Protein AF-A0A2H0XXY2-F1 (afdb_monomer)

Radius of gyration: 22.47 Å; Cα contacts (8 Å, |Δi|>4): 94; chains: 1; bounding box: 32×39×67 Å

pLDDT: mean 83.32, std 16.48, range [35.38, 96.38]

Mean predicted aligned error: 10.63 Å

Sequence (61 aa):
MNYQDSENNSIDSDKGFGALVGGGFSFDLGGTRILLNLNYSFRKVEDDDYQIIGFSVGGLF

Solvent-accessible surface area (backbone atoms only — not comparable to full-atom values): 3910 Å² total; per-residue (Å²): 139,85,85,80,79,78,73,79,74,73,78,79,72,86,70,57,55,70,53,76,52,70,53,71,53,74,47,78,70,89,74,39,34,41,38,40,37,44,36,41,36,43,37,37,46,78,93,46,81,46,79,46,82,46,76,49,78,50,75,49,114

Nearest PDB structures (foldseek):
  8rkh-assembly1_B  TM=7.301E-01  e=1.187E-01  Mus musculus
  5ohl-assembly1_A-2  TM=7.332E-01  e=2.209E-01  synthetic construct
  3ksp-assembly1_A-2  TM=5.800E-01  e=1.386E-01  Exiguobacterium sibiricum 255-15
  8rkf-assembly1_A  TM=5.032E-01  e=8.049E-02  Homo sapiens
  8gtn-assembly1_A  TM=4.802E-01  e=3.013E-01  Homo sapiens

Structure (mmCIF, N/CA/C/O backbone):
data_AF-A0A2H0XXY2-F1
#
_entry.id   AF-A0A2H0XXY2-F1
#
loop_
_atom_site.group_PDB
_atom_site.id
_atom_site.type_symbol
_atom_site.label_atom_id
_atom_site.label_alt_id
_atom_site.label_comp_id
_atom_site.label_asym_id
_atom_site.label_entity_id
_atom_site.label_seq_id
_atom_site.pdbx_PDB_ins_code
_atom_site.Cartn_x
_atom_site.Cartn_y
_atom_site.Cartn_z
_atom_site.occupancy
_atom_site.B_iso_or_equiv
_atom_site.auth_seq_id
_atom_site.auth_comp_id
_atom_site.auth_asym_id
_atom_site.auth_atom_id
_atom_site.pdbx_PDB_model_num
ATOM 1 N N . MET A 1 1 ? 8.909 33.821 -47.822 1.00 38.75 1 MET A N 1
ATOM 2 C CA . MET A 1 1 ? 9.047 32.350 -47.814 1.00 38.75 1 MET A CA 1
ATOM 3 C C . MET A 1 1 ? 8.853 31.902 -46.377 1.00 38.75 1 MET A C 1
ATOM 5 O O . MET A 1 1 ? 9.720 32.179 -45.563 1.00 38.75 1 MET A O 1
ATOM 9 N N . ASN A 1 2 ? 7.680 31.354 -46.053 1.00 35.38 2 ASN A N 1
ATOM 10 C CA . ASN A 1 2 ? 7.392 30.773 -44.740 1.00 35.38 2 ASN A CA 1
ATOM 11 C C . ASN A 1 2 ? 7.722 29.283 -44.822 1.00 35.38 2 ASN A C 1
ATOM 13 O O . ASN A 1 2 ? 7.083 28.570 -45.593 1.00 35.38 2 ASN A O 1
ATOM 17 N N . TYR A 1 3 ? 8.720 28.838 -44.066 1.00 50.50 3 TYR A N 1
ATOM 18 C CA . TYR A 1 3 ? 8.982 27.422 -43.842 1.00 50.50 3 TYR A CA 1
ATOM 19 C C . TYR A 1 3 ? 8.144 27.003 -42.631 1.00 50.50 3 TYR A C 1
ATOM 21 O O . TYR A 1 3 ? 8.513 27.278 -41.494 1.00 50.50 3 TYR A O 1
ATOM 29 N N . GLN A 1 4 ? 6.964 26.432 -42.881 1.00 55.12 4 GLN A N 1
ATOM 30 C CA . GLN A 1 4 ? 6.230 25.676 -41.869 1.00 55.12 4 GLN A CA 1
ATOM 31 C C . GLN A 1 4 ? 6.831 24.274 -41.869 1.00 55.12 4 GLN A C 1
ATOM 33 O O . GLN A 1 4 ? 6.487 23.451 -42.718 1.00 55.12 4 GLN A O 1
ATOM 38 N N . ASP A 1 5 ? 7.778 24.040 -40.964 1.00 56.09 5 ASP A N 1
ATOM 39 C CA . ASP A 1 5 ? 8.262 22.695 -40.692 1.00 56.09 5 ASP A CA 1
ATOM 40 C C . ASP A 1 5 ? 7.101 21.924 -40.060 1.00 56.09 5 ASP A C 1
ATOM 42 O O . ASP A 1 5 ? 6.641 22.228 -38.958 1.00 56.09 5 ASP A O 1
ATOM 46 N N . SER A 1 6 ? 6.547 20.982 -40.818 1.00 56.75 6 SER A N 1
ATOM 47 C CA . SER A 1 6 ? 5.645 19.978 -40.271 1.00 56.75 6 SER A CA 1
ATOM 48 C C . SER A 1 6 ? 6.525 18.969 -39.552 1.00 56.75 6 SER A C 1
ATOM 50 O O . SER A 1 6 ? 6.830 17.911 -40.101 1.00 56.75 6 SER A O 1
ATOM 52 N N . GLU A 1 7 ? 6.981 19.322 -38.348 1.00 55.66 7 GLU A N 1
ATOM 53 C CA . GLU A 1 7 ? 7.547 18.348 -37.425 1.00 55.66 7 GLU A CA 1
ATOM 54 C C . GLU A 1 7 ? 6.470 17.294 -37.189 1.00 55.66 7 GLU A C 1
ATOM 56 O O . GLU A 1 7 ? 5.479 17.499 -36.484 1.00 55.66 7 GLU A O 1
ATOM 61 N N . ASN A 1 8 ? 6.654 16.163 -37.863 1.00 55.69 8 ASN A N 1
ATOM 62 C CA . ASN A 1 8 ? 6.068 14.891 -37.512 1.00 55.69 8 ASN A CA 1
ATOM 63 C C . ASN A 1 8 ? 6.520 14.580 -36.081 1.00 55.69 8 ASN A C 1
ATOM 65 O O . ASN A 1 8 ? 7.503 13.872 -35.873 1.00 55.69 8 ASN A O 1
ATOM 69 N N . ASN A 1 9 ? 5.832 15.170 -35.102 1.00 50.88 9 ASN A N 1
ATOM 70 C CA . ASN A 1 9 ? 5.872 14.753 -33.71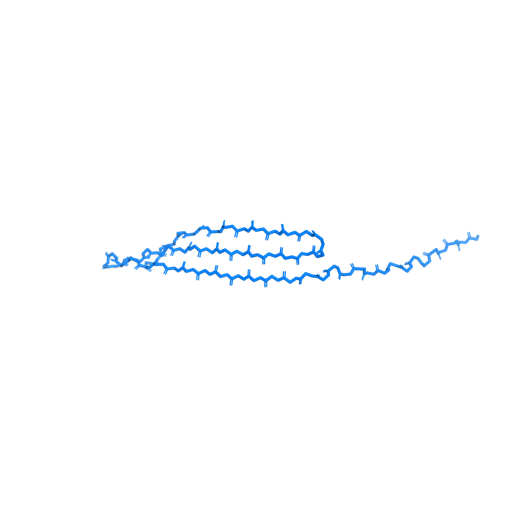5 1.00 50.88 9 ASN A CA 1
ATOM 71 C C . ASN A 1 9 ? 5.272 13.354 -33.697 1.00 50.88 9 ASN A C 1
ATOM 73 O O . ASN A 1 9 ? 4.070 13.176 -33.494 1.00 50.88 9 ASN A O 1
ATOM 77 N N . SER A 1 10 ? 6.113 12.363 -33.985 1.00 55.50 10 SER A N 1
ATOM 78 C CA . SER A 1 10 ? 5.889 10.994 -33.567 1.00 55.50 10 SER A CA 1
ATOM 79 C C . SER A 1 10 ? 5.603 11.083 -32.076 1.00 55.50 10 SER A C 1
ATOM 81 O O . SER A 1 10 ? 6.503 11.342 -31.282 1.00 55.50 10 SER A O 1
ATOM 83 N N . ILE A 1 11 ? 4.325 10.999 -31.712 1.00 58.19 11 ILE A N 1
ATOM 84 C CA . ILE A 1 11 ? 3.899 10.872 -30.326 1.00 58.19 11 ILE A CA 1
ATOM 85 C C . ILE A 1 11 ? 4.385 9.483 -29.922 1.00 58.19 11 ILE A C 1
ATOM 87 O O . ILE A 1 11 ? 3.670 8.496 -30.105 1.00 58.19 11 ILE A O 1
ATOM 91 N N . ASP A 1 12 ? 5.643 9.395 -29.496 1.00 64.19 12 ASP A N 1
ATOM 92 C CA . ASP A 1 12 ? 6.173 8.195 -28.878 1.00 64.19 12 ASP A CA 1
ATOM 93 C C . ASP A 1 12 ? 5.458 8.085 -27.535 1.00 64.19 12 ASP A C 1
ATOM 95 O O . ASP A 1 12 ? 5.545 8.957 -26.671 1.00 64.19 12 ASP A O 1
ATOM 99 N N . SER A 1 13 ? 4.549 7.119 -27.459 1.00 67.19 13 SER A N 1
ATOM 100 C CA . SER A 1 13 ? 3.782 6.854 -26.256 1.00 67.19 13 SER A CA 1
ATOM 101 C C . SER A 1 13 ? 4.466 5.693 -25.570 1.00 67.19 13 SER A C 1
ATOM 103 O O . SER A 1 13 ? 4.166 4.540 -25.894 1.00 67.19 13 SER A O 1
ATOM 105 N N . ASP A 1 14 ? 5.329 6.009 -24.612 1.00 71.75 14 ASP A N 1
ATOM 106 C CA . ASP A 1 14 ? 6.064 5.042 -23.804 1.00 71.75 14 ASP A CA 1
ATOM 107 C C . ASP A 1 14 ? 5.081 4.036 -23.190 1.00 71.75 14 ASP A C 1
ATOM 109 O O . ASP A 1 14 ? 4.196 4.362 -22.382 1.00 71.75 14 ASP A O 1
ATOM 113 N N . LYS A 1 15 ? 5.167 2.779 -23.632 1.00 76.88 15 LYS A N 1
ATOM 114 C CA . LYS A 1 15 ? 4.268 1.719 -23.167 1.00 76.88 15 LYS A CA 1
ATOM 115 C C . LYS A 1 15 ? 4.822 1.142 -21.875 1.00 76.88 15 LYS A C 1
ATOM 117 O O . LYS A 1 15 ? 5.854 0.480 -21.868 1.00 76.88 15 LYS A O 1
ATOM 122 N N . GLY A 1 16 ? 4.092 1.342 -20.783 1.00 85.81 16 GLY A N 1
ATOM 123 C CA . GLY A 1 16 ? 4.393 0.733 -19.491 1.00 85.81 16 GLY A CA 1
ATOM 124 C C . GLY A 1 16 ? 3.388 -0.344 -19.090 1.00 85.81 16 GLY A C 1
ATOM 125 O O . GLY A 1 16 ? 2.215 -0.290 -19.462 1.00 85.81 16 GLY A O 1
ATOM 126 N N . PHE A 1 17 ? 3.830 -1.296 -18.272 1.00 89.62 17 PHE A N 1
ATOM 127 C CA . PHE A 1 17 ? 2.964 -2.252 -17.582 1.00 89.62 17 PHE A CA 1
ATOM 128 C C . PHE A 1 17 ? 3.255 -2.235 -16.082 1.00 89.62 17 PHE A C 1
ATOM 130 O O . PHE A 1 17 ? 4.319 -1.814 -15.634 1.00 89.62 17 PHE A O 1
ATOM 137 N N . GLY A 1 18 ? 2.303 -2.679 -15.272 1.00 90.94 18 GLY A N 1
ATOM 138 C CA . GLY A 1 18 ? 2.493 -2.728 -13.830 1.00 90.94 18 GLY A CA 1
ATOM 139 C C . GLY A 1 18 ? 1.603 -3.761 -13.169 1.00 90.94 18 GLY A C 1
ATOM 140 O O . GLY A 1 18 ? 0.580 -4.165 -13.720 1.00 90.94 18 GLY A O 1
ATOM 141 N N . ALA A 1 19 ? 2.012 -4.179 -11.980 1.00 91.94 19 ALA A N 1
ATOM 142 C CA . ALA A 1 19 ? 1.268 -5.066 -11.107 1.00 91.94 19 ALA A CA 1
ATOM 143 C C . ALA A 1 19 ? 1.115 -4.405 -9.738 1.00 91.94 19 ALA A C 1
ATOM 145 O O . ALA A 1 19 ? 2.038 -3.764 -9.231 1.00 91.94 19 ALA A O 1
ATOM 146 N N . LEU A 1 20 ? -0.057 -4.576 -9.135 1.00 94.38 20 LEU A N 1
ATOM 147 C CA . LEU A 1 20 ? -0.345 -4.112 -7.787 1.00 94.38 20 LEU A CA 1
ATOM 148 C C . LEU A 1 20 ? -0.863 -5.290 -6.975 1.00 94.38 20 LEU A C 1
ATOM 150 O O . LEU A 1 20 ? -1.786 -5.986 -7.393 1.00 94.38 20 LEU A O 1
ATOM 154 N N . VAL A 1 21 ? -0.257 -5.500 -5.814 1.00 96.38 21 VAL A N 1
ATOM 155 C CA . VAL A 1 21 ? -0.684 -6.491 -4.833 1.00 96.38 21 VAL A CA 1
ATOM 156 C C . VAL A 1 21 ? -0.770 -5.819 -3.474 1.00 96.38 21 VAL A C 1
ATOM 158 O O . VAL A 1 21 ? 0.069 -4.998 -3.114 1.0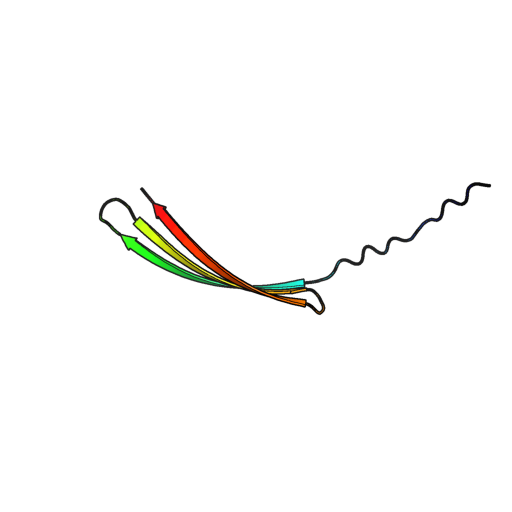0 96.38 21 VAL A O 1
ATOM 161 N N . GLY A 1 22 ? -1.803 -6.141 -2.712 1.00 94.00 22 GLY A N 1
ATOM 162 C CA . GLY A 1 22 ? -2.032 -5.518 -1.421 1.00 94.00 22 GLY A CA 1
ATOM 163 C C . GLY A 1 22 ? -2.876 -6.393 -0.518 1.00 94.00 22 GLY A C 1
ATOM 164 O O . GLY A 1 22 ? -3.597 -7.280 -0.975 1.00 94.00 22 GLY A O 1
ATOM 165 N N . GLY A 1 23 ? -2.750 -6.136 0.776 1.00 96.06 23 GLY A N 1
ATOM 166 C CA . GLY A 1 23 ? -3.498 -6.803 1.826 1.00 96.06 23 GLY A CA 1
ATOM 167 C C . GLY A 1 23 ? -3.911 -5.803 2.893 1.00 96.06 23 G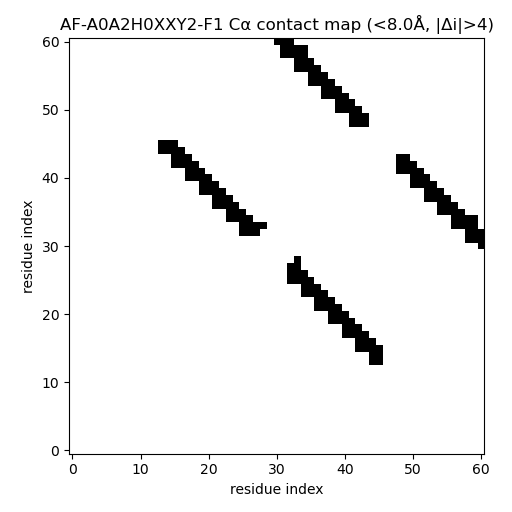LY A C 1
ATOM 168 O O . GLY A 1 23 ? -3.190 -4.844 3.182 1.00 96.06 23 GLY A O 1
ATOM 169 N N . GLY A 1 24 ? -5.082 -6.034 3.475 1.00 94.75 24 GLY A N 1
ATOM 170 C CA . GLY A 1 24 ? -5.633 -5.195 4.527 1.00 94.75 24 GLY A CA 1
ATOM 171 C C . GLY A 1 24 ? -6.050 -6.007 5.741 1.00 94.75 24 GLY A C 1
ATOM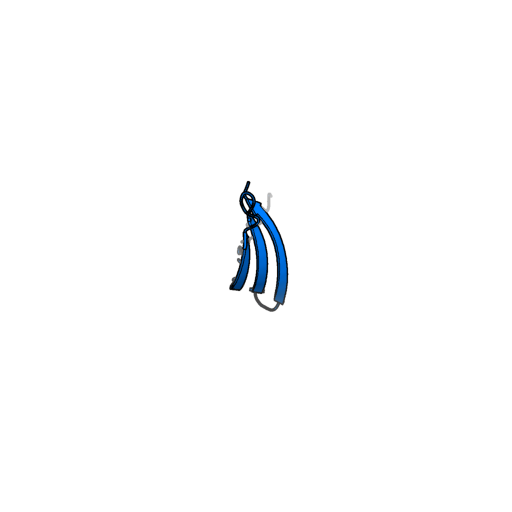 172 O O . GLY A 1 24 ? -6.474 -7.155 5.616 1.00 94.75 24 GLY A O 1
ATOM 173 N N . PHE A 1 25 ? -5.943 -5.395 6.916 1.00 94.69 25 PHE A N 1
ATOM 174 C CA . PHE A 1 25 ? -6.495 -5.919 8.156 1.00 94.69 25 PHE A CA 1
ATOM 175 C C . PHE A 1 25 ? -7.447 -4.897 8.771 1.00 94.69 25 PHE A C 1
ATOM 177 O O . PHE A 1 25 ? -7.159 -3.699 8.793 1.00 94.69 25 PHE A O 1
ATOM 184 N N . SER A 1 26 ? -8.578 -5.370 9.293 1.00 94.12 26 SER A N 1
ATOM 185 C CA . SER A 1 26 ? -9.553 -4.526 9.978 1.00 94.12 26 SER A CA 1
ATOM 186 C C . SER A 1 26 ? -9.710 -4.925 11.439 1.00 94.12 26 SER A C 1
ATOM 188 O O . SER A 1 26 ? -9.980 -6.090 11.728 1.00 94.12 26 SER A O 1
ATOM 190 N N . PHE A 1 27 ? -9.623 -3.949 12.338 1.00 94.31 27 PHE A N 1
ATOM 191 C CA . PHE A 1 27 ? -9.907 -4.106 13.761 1.00 94.31 27 PHE A CA 1
ATOM 192 C C . PHE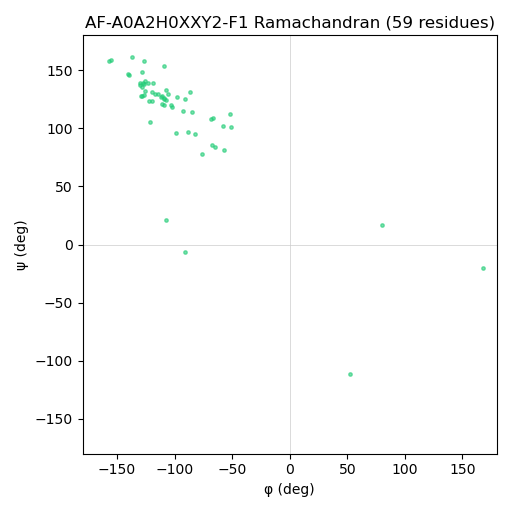 A 1 27 ? -11.230 -3.422 14.102 1.00 94.31 27 PHE A C 1
ATOM 194 O O . PHE A 1 27 ? -11.404 -2.233 13.834 1.00 94.31 27 PHE A O 1
ATOM 201 N N . ASP A 1 28 ? -12.160 -4.173 14.686 1.00 93.06 28 ASP A N 1
ATOM 202 C CA . ASP A 1 28 ? -13.433 -3.642 15.171 1.00 93.06 28 ASP A CA 1
ATOM 203 C C . ASP A 1 28 ? -13.303 -3.212 16.638 1.00 93.06 28 ASP A C 1
ATOM 205 O O . ASP A 1 28 ? -12.875 -4.004 17.478 1.00 93.06 28 ASP A O 1
ATOM 209 N N . LEU A 1 29 ? -13.653 -1.960 16.938 1.00 90.50 29 LEU A N 1
ATOM 210 C CA . LEU A 1 29 ? -13.636 -1.387 18.288 1.00 90.50 29 LEU A CA 1
ATOM 211 C C . LEU A 1 29 ? -15.053 -1.200 18.857 1.00 90.50 29 LEU A C 1
ATOM 213 O O . LEU A 1 29 ? -15.251 -0.407 19.774 1.00 90.50 29 LEU A O 1
ATOM 217 N N . GLY A 1 30 ? -16.045 -1.921 18.324 1.00 86.94 30 GLY A N 1
ATOM 218 C CA . GLY A 1 30 ? -1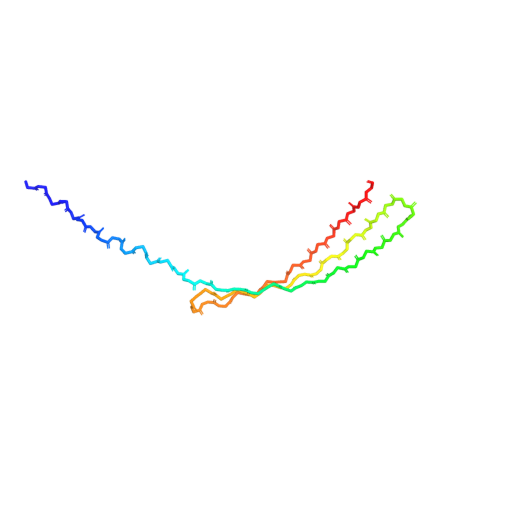7.409 -1.953 18.863 1.00 86.94 30 GLY A CA 1
ATOM 219 C C . GLY A 1 30 ? -18.280 -0.759 18.465 1.00 86.94 30 GLY A C 1
ATOM 220 O O . GLY A 1 30 ? -19.306 -0.511 19.090 1.00 86.94 30 GLY A O 1
ATOM 221 N N . GLY A 1 31 ? -17.880 -0.019 17.432 1.00 87.44 31 GLY A N 1
ATOM 222 C CA . GLY A 1 31 ? -18.576 1.178 16.942 1.00 87.44 31 GLY A CA 1
ATOM 223 C C . GLY A 1 31 ? -17.742 1.989 15.953 1.00 87.44 31 GLY A C 1
ATOM 224 O O . GLY A 1 31 ? -18.2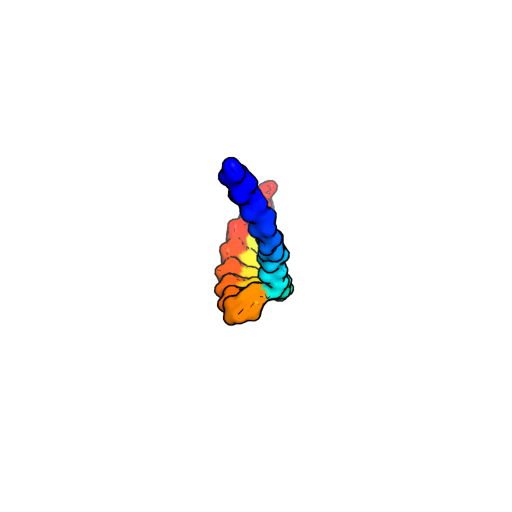75 2.728 15.140 1.00 87.44 31 GLY A O 1
ATOM 225 N N . THR A 1 32 ? -16.425 1.795 15.970 1.00 90.88 32 THR A N 1
ATOM 226 C CA . THR A 1 32 ? -15.507 2.314 14.958 1.00 90.88 32 THR A CA 1
ATOM 227 C C . THR A 1 32 ? -14.623 1.174 14.480 1.00 90.88 32 THR A C 1
ATOM 229 O O . THR A 1 32 ? -14.142 0.373 15.283 1.00 90.88 32 THR A O 1
ATOM 232 N N . ARG A 1 33 ? -14.399 1.080 13.172 1.00 94.00 33 ARG A N 1
ATOM 233 C CA . ARG A 1 33 ? -13.522 0.075 12.570 1.00 94.00 33 ARG A CA 1
ATOM 234 C C . ARG A 1 33 ? -12.258 0.732 12.054 1.00 94.00 33 ARG A C 1
ATOM 236 O O . ARG A 1 33 ? -12.330 1.578 11.170 1.00 94.00 33 ARG A O 1
ATOM 243 N N . ILE A 1 34 ? -11.109 0.308 12.565 1.00 93.62 34 ILE A N 1
ATOM 244 C CA . ILE A 1 34 ? -9.805 0.719 12.044 1.00 93.62 34 ILE A CA 1
ATOM 245 C C . ILE A 1 34 ? -9.420 -0.220 10.904 1.00 93.62 34 ILE A C 1
ATOM 247 O O . ILE A 1 34 ? -9.484 -1.439 11.042 1.00 93.62 34 ILE A O 1
ATOM 251 N N . LEU A 1 35 ? -9.007 0.353 9.781 1.00 95.50 35 LEU A N 1
ATOM 252 C CA . LEU A 1 35 ? -8.498 -0.339 8.606 1.00 95.50 35 LEU A CA 1
ATOM 253 C C . LEU A 1 35 ? -7.011 -0.033 8.460 1.00 95.50 35 LEU A C 1
ATOM 255 O O . LEU A 1 35 ? -6.622 1.130 8.391 1.00 95.50 35 LEU A O 1
ATOM 259 N N . LEU A 1 36 ? -6.193 -1.071 8.360 1.00 95.56 36 LEU A N 1
ATOM 260 C CA . LEU A 1 36 ? -4.788 -0.983 7.983 1.00 95.56 36 LEU A CA 1
ATOM 261 C C . LEU A 1 36 ? -4.644 -1.620 6.607 1.00 95.56 36 LEU A C 1
ATOM 263 O O . LEU A 1 36 ? -5.068 -2.758 6.436 1.00 95.56 36 LEU A O 1
ATOM 267 N N . ASN A 1 37 ? -4.045 -0.931 5.638 1.00 95.75 37 ASN A N 1
ATOM 268 C CA . ASN A 1 37 ? -3.744 -1.531 4.336 1.00 95.75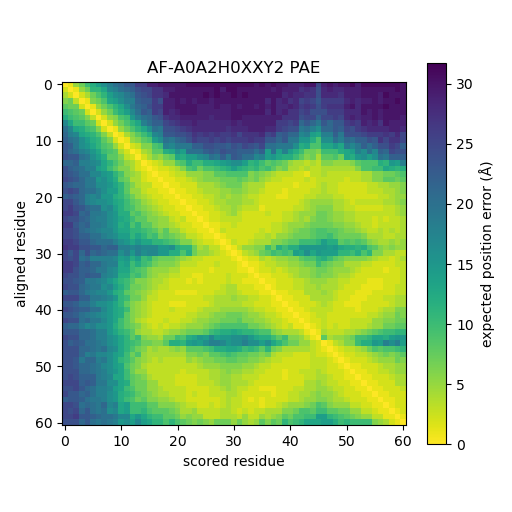 37 ASN A CA 1
ATOM 269 C C . ASN A 1 37 ? -2.281 -1.323 3.968 1.00 95.75 37 ASN A C 1
ATOM 271 O O . ASN A 1 37 ? -1.755 -0.212 4.075 1.00 95.75 37 ASN A O 1
ATOM 275 N N . LEU A 1 38 ? -1.663 -2.391 3.477 1.00 96.12 38 LEU A N 1
ATOM 276 C CA . LEU A 1 38 ? -0.340 -2.389 2.880 1.00 96.12 38 LEU A CA 1
ATOM 277 C C . LEU A 1 38 ? -0.485 -2.738 1.397 1.00 96.12 38 LEU A C 1
ATOM 279 O O . LEU A 1 38 ? -1.125 -3.727 1.045 1.00 96.12 38 LEU A O 1
ATOM 283 N N . ASN A 1 39 ? 0.120 -1.935 0.534 1.00 95.75 39 ASN A N 1
ATOM 284 C CA . ASN A 1 39 ? 0.107 -2.124 -0.908 1.00 95.75 39 ASN A CA 1
ATOM 285 C C . ASN A 1 39 ? 1.541 -2.108 -1.426 1.00 95.75 39 ASN A C 1
ATOM 287 O O . ASN A 1 39 ? 2.354 -1.288 -1.006 1.00 95.75 39 ASN A O 1
ATOM 291 N N . TYR A 1 40 ? 1.834 -2.993 -2.362 1.00 94.94 40 TYR A N 1
ATOM 292 C CA . TYR A 1 40 ? 3.070 -3.013 -3.117 1.00 94.94 40 TYR A CA 1
ATOM 293 C C . TYR A 1 40 ? 2.727 -2.914 -4.597 1.00 94.94 40 TYR A C 1
ATOM 295 O O . TYR A 1 40 ? 1.955 -3.718 -5.126 1.00 94.94 40 TYR A O 1
ATOM 303 N N . SER A 1 41 ? 3.288 -1.913 -5.265 1.00 94.00 41 SER A N 1
ATOM 304 C CA . SER A 1 41 ? 3.130 -1.741 -6.702 1.00 94.00 41 SER A CA 1
ATOM 305 C C . SER A 1 41 ? 4.480 -1.792 -7.392 1.00 94.00 41 SER A C 1
ATOM 307 O O . SER A 1 41 ? 5.411 -1.081 -7.009 1.00 94.00 41 SER A O 1
ATOM 309 N N . PHE A 1 42 ? 4.534 -2.596 -8.444 1.00 93.19 42 PHE A N 1
ATOM 310 C CA . PHE A 1 42 ? 5.630 -2.659 -9.389 1.00 93.19 42 PHE A CA 1
ATOM 311 C C . PHE A 1 42 ? 5.157 -2.049 -10.706 1.00 93.19 42 PHE A C 1
ATOM 313 O O . PHE A 1 42 ? 4.131 -2.468 -11.246 1.00 93.19 42 PHE A O 1
ATOM 320 N N . ARG A 1 43 ? 5.881 -1.066 -11.233 1.00 92.00 43 ARG A N 1
ATOM 321 C CA . ARG A 1 43 ? 5.596 -0.461 -12.534 1.00 92.00 43 ARG A CA 1
ATOM 322 C C . ARG A 1 43 ? 6.868 -0.454 -13.360 1.00 92.00 43 ARG A C 1
ATOM 324 O O . ARG A 1 43 ? 7.879 0.057 -12.905 1.00 92.00 43 ARG A O 1
ATOM 331 N N . LYS A 1 44 ? 6.779 -0.977 -14.575 1.00 88.75 44 LYS A N 1
ATOM 332 C CA . LYS A 1 44 ? 7.835 -0.919 -15.573 1.00 88.75 44 LYS A CA 1
ATOM 333 C C . LYS A 1 44 ? 7.400 0.002 -16.699 1.00 88.75 44 LYS A C 1
ATOM 335 O O . LYS A 1 44 ? 6.346 -0.223 -17.299 1.00 88.75 44 LYS A O 1
ATOM 340 N N . VAL A 1 45 ? 8.170 1.050 -16.948 1.00 88.94 45 VAL A N 1
ATOM 341 C CA . VAL A 1 45 ? 7.973 1.961 -18.079 1.00 88.94 45 VAL A CA 1
ATOM 342 C C . VAL A 1 45 ? 9.263 1.918 -18.874 1.00 88.94 45 VAL A C 1
ATOM 344 O O . VAL A 1 45 ? 10.275 2.425 -18.410 1.00 88.94 45 VAL A O 1
ATOM 347 N N . GLU A 1 46 ? 9.223 1.239 -20.020 1.00 84.25 46 GLU A N 1
ATOM 348 C CA . GLU A 1 46 ? 10.399 1.018 -20.871 1.00 84.25 46 GLU A CA 1
ATOM 349 C C . GLU A 1 46 ? 11.591 0.429 -20.090 1.00 84.25 46 GLU A C 1
ATOM 351 O O . GLU A 1 46 ? 11.506 -0.726 -19.653 1.00 84.25 46 GLU A O 1
ATOM 356 N N . ASP A 1 47 ? 12.664 1.204 -19.904 1.00 80.19 47 ASP A N 1
ATOM 357 C CA . ASP A 1 47 ? 13.887 0.811 -19.190 1.00 80.19 47 ASP A CA 1
ATOM 358 C C . ASP A 1 47 ? 13.871 1.136 -17.685 1.00 80.19 47 ASP A C 1
ATOM 360 O O . ASP A 1 47 ? 14.757 0.687 -16.953 1.00 80.19 47 ASP A O 1
ATOM 364 N N . ASP A 1 48 ? 12.851 1.844 -17.194 1.00 84.62 48 ASP A N 1
ATOM 365 C CA . ASP A 1 48 ? 12.742 2.208 -15.784 1.00 84.62 48 ASP A CA 1
ATOM 366 C C . ASP A 1 48 ? 11.827 1.255 -15.002 1.00 84.62 48 ASP A C 1
ATOM 368 O O . ASP A 1 48 ? 10.640 1.070 -15.310 1.00 84.62 48 ASP A O 1
ATOM 372 N N . ASP A 1 49 ? 12.369 0.717 -13.907 1.00 89.25 49 ASP A N 1
ATOM 373 C CA . ASP A 1 49 ? 11.636 -0.079 -12.927 1.00 89.25 49 ASP A CA 1
ATOM 374 C C . ASP A 1 49 ? 11.325 0.767 -11.675 1.00 89.25 49 ASP A C 1
ATOM 376 O O . ASP A 1 49 ? 12.216 1.196 -10.939 1.00 89.25 49 ASP A O 1
ATOM 380 N N . TYR A 1 50 ? 10.037 0.957 -11.384 1.00 90.75 50 TYR A N 1
ATOM 381 C CA . TYR A 1 50 ? 9.537 1.679 -10.214 1.00 90.75 50 TYR A CA 1
ATOM 382 C C . TYR A 1 50 ? 8.894 0.714 -9.218 1.00 90.75 50 TYR A C 1
ATOM 384 O O . TYR A 1 50 ? 7.955 -0.019 -9.540 1.00 90.75 50 TYR A O 1
ATOM 392 N N . GLN A 1 51 ? 9.363 0.757 -7.973 1.00 93.44 51 GLN A N 1
ATOM 393 C CA . GLN A 1 51 ? 8.815 -0.023 -6.865 1.00 93.44 51 GLN A CA 1
ATOM 394 C C . GLN A 1 51 ? 8.312 0.919 -5.782 1.00 93.44 51 GLN A C 1
ATOM 396 O O . GLN A 1 51 ? 9.065 1.751 -5.278 1.00 93.44 51 GLN A O 1
ATOM 401 N N . ILE A 1 52 ? 7.040 0.789 -5.416 1.00 95.25 52 ILE A N 1
ATOM 402 C CA . ILE A 1 52 ? 6.414 1.650 -4.412 1.00 95.25 52 ILE A CA 1
ATOM 403 C C . ILE A 1 52 ? 5.738 0.768 -3.367 1.00 95.25 52 ILE A C 1
ATOM 405 O O . ILE A 1 52 ? 4.934 -0.104 -3.698 1.00 95.25 52 ILE A O 1
ATOM 409 N N . ILE A 1 53 ? 6.060 1.021 -2.098 1.00 94.69 53 ILE A N 1
ATOM 410 C CA . ILE A 1 53 ? 5.353 0.463 -0.944 1.00 94.69 53 ILE A CA 1
ATOM 411 C C . ILE A 1 53 ? 4.458 1.563 -0.381 1.00 94.69 53 ILE A C 1
ATOM 413 O O . ILE A 1 53 ? 4.937 2.620 0.026 1.00 94.69 53 ILE A O 1
ATOM 417 N N . GLY A 1 54 ? 3.156 1.309 -0.359 1.00 95.38 54 GLY A N 1
ATOM 418 C CA . GLY A 1 54 ? 2.155 2.176 0.240 1.00 95.38 54 GLY A CA 1
ATOM 419 C C . GLY A 1 54 ? 1.624 1.579 1.536 1.00 95.38 54 GLY A C 1
ATOM 420 O O . GLY A 1 54 ? 1.234 0.414 1.580 1.00 95.38 54 GLY A O 1
ATOM 421 N N . PHE A 1 55 ? 1.549 2.394 2.580 1.00 95.69 55 PHE A N 1
ATOM 422 C CA . PHE A 1 55 ? 0.836 2.067 3.810 1.00 95.69 55 PHE A CA 1
ATOM 423 C C . PHE A 1 55 ? -0.283 3.085 4.020 1.0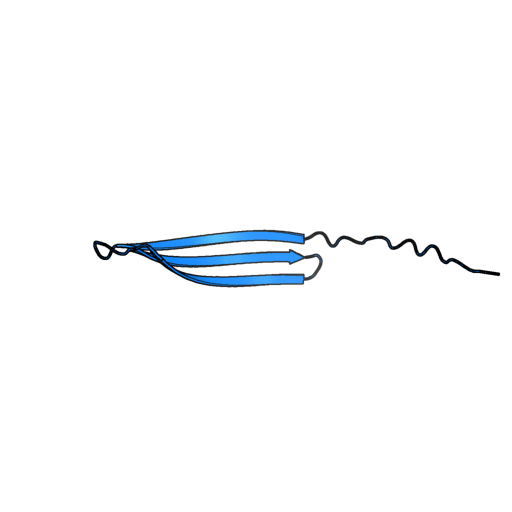0 95.69 55 PHE A C 1
ATOM 425 O O . PHE A 1 55 ? -0.097 4.276 3.777 1.00 95.69 55 PHE A O 1
ATOM 432 N N . SER A 1 56 ? -1.449 2.622 4.460 1.00 94.50 56 SER A N 1
ATOM 433 C CA . SER A 1 56 ? -2.581 3.493 4.772 1.00 94.50 56 SER A CA 1
ATOM 434 C C . SER A 1 56 ? -3.306 3.026 6.028 1.00 94.50 56 SER A C 1
ATOM 436 O O . SER A 1 56 ? -3.394 1.827 6.305 1.00 94.50 56 SER A O 1
ATOM 438 N N . VAL A 1 57 ? -3.835 3.997 6.768 1.00 94.44 57 VAL A N 1
ATOM 439 C CA . VAL A 1 57 ? -4.671 3.797 7.953 1.00 94.44 57 VAL A CA 1
ATOM 440 C C . VAL A 1 57 ? -5.964 4.568 7.742 1.00 94.44 57 VAL A C 1
ATOM 442 O O . VAL A 1 57 ? -5.928 5.733 7.351 1.00 94.44 57 VAL A O 1
ATOM 445 N N . GLY A 1 58 ? -7.097 3.924 7.993 1.00 93.00 58 GLY A N 1
ATOM 446 C CA . GLY A 1 58 ? -8.420 4.530 7.893 1.00 93.00 58 GLY A CA 1
ATOM 447 C C . GLY A 1 58 ? -9.313 4.138 9.064 1.00 93.00 58 GLY A C 1
ATOM 448 O O . GLY A 1 58 ? -9.052 3.154 9.752 1.00 93.00 58 GLY A O 1
ATOM 449 N N . GLY A 1 59 ? -10.374 4.910 9.279 1.00 92.25 59 GLY A N 1
ATOM 450 C CA . GLY A 1 59 ? -11.435 4.599 10.233 1.00 92.25 59 GLY A CA 1
ATOM 451 C C . GLY A 1 59 ? -12.798 4.639 9.545 1.00 92.25 59 GLY A C 1
ATOM 452 O O . GLY A 1 59 ? -13.037 5.538 8.743 1.00 92.25 59 GLY A O 1
ATOM 453 N N . LEU A 1 60 ? -13.679 3.685 9.852 1.00 87.38 60 LEU A N 1
ATOM 454 C CA . LEU A 1 60 ? -15.120 3.785 9.597 1.00 87.38 60 LEU A CA 1
ATOM 455 C C . LEU A 1 60 ? -15.826 4.036 10.926 1.00 87.38 60 LEU A C 1
ATOM 457 O O . LEU A 1 60 ? -15.586 3.294 11.879 1.00 87.38 60 LEU A O 1
ATOM 461 N N . PHE A 1 61 ? -16.678 5.051 10.962 1.00 84.69 61 PHE A N 1
ATOM 462 C CA . PHE A 1 61 ? -17.489 5.467 12.105 1.00 84.69 61 PHE A CA 1
ATOM 463 C C . PHE A 1 61 ? -18.962 5.540 11.702 1.00 84.69 61 PHE A C 1
ATOM 465 O O . PHE A 1 61 ? -19.228 5.773 10.499 1.00 84.69 61 PHE A O 1
#

Secondary structure (DSSP, 8-state):
---------------EEEEEEEEEEEEE-SS-EEEEEEEEEEEEETTEEEEEEEEEEEEE-

Foldseek 3Di:
DDDPPPPPPPVPDQDKDKDKDKDKDWDDPPQKIKIWMWMWMWMDGPPDIDIDIDIDIDMDD